Protein AF-A0A2W1B376-F1 (afdb_monomer)

pLDDT: mean 89.57, std 10.0, range [51.94, 97.62]

Mean predicted aligned error: 7.41 Å

Foldseek 3Di:
DDDPDPDPPVVLVVQCVVVVHPDSVVSVVVVVVVVVVVVVVVCVVVCVPVDDDDPPDDPVVVVVVVVD

Solvent-accessible surface area (backbone atoms only — not comparable to full-atom values): 4360 Å² total; per-residue (Å²): 130,95,74,95,67,96,66,65,64,68,60,40,49,50,46,10,64,77,67,70,39,94,38,60,67,54,24,54,52,52,53,52,52,52,52,53,48,54,57,57,56,55,52,57,67,73,47,65,90,71,68,86,74,67,91,81,67,60,76,66,59,70,58,56,67,74,76,109

Structure (mmCIF, N/CA/C/O backbone):
data_AF-A0A2W1B376-F1
#
_entry.id   AF-A0A2W1B376-F1
#
loop_
_atom_site.group_PDB
_atom_site.id
_atom_site.type_symbol
_atom_site.label_atom_id
_atom_site.label_alt_id
_atom_site.label_comp_id
_atom_site.label_asym_id
_atom_site.label_entity_id
_atom_site.label_seq_id
_atom_site.pdbx_PDB_ins_code
_atom_site.Cartn_x
_atom_site.Cartn_y
_atom_site.Cartn_z
_atom_site.occupancy
_atom_site.B_iso_or_equiv
_a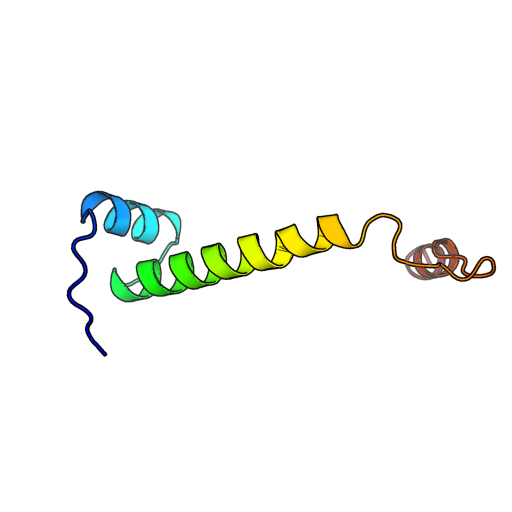tom_site.auth_seq_id
_atom_site.auth_comp_id
_atom_site.auth_asym_id
_atom_site.auth_atom_id
_atom_site.pdbx_PDB_model_num
ATOM 1 N N . MET A 1 1 ? -10.125 15.537 5.898 1.00 60.44 1 MET A N 1
ATOM 2 C CA . MET A 1 1 ? -11.543 15.958 5.856 1.00 60.44 1 MET A CA 1
ATOM 3 C C . MET A 1 1 ? -12.382 14.685 5.907 1.00 60.44 1 MET A C 1
ATOM 5 O O . MET A 1 1 ? -11.939 13.719 5.294 1.00 60.44 1 MET A O 1
ATOM 9 N N . PRO A 1 2 ? -13.477 14.598 6.680 1.00 64.94 2 PRO A N 1
ATOM 10 C CA . PRO A 1 2 ? -14.338 13.419 6.650 1.00 64.94 2 PRO A CA 1
ATOM 11 C C . PRO A 1 2 ? -15.081 13.380 5.312 1.00 64.94 2 PRO A C 1
ATOM 13 O O . PRO A 1 2 ? -15.877 14.266 5.013 1.00 64.94 2 PRO A O 1
ATOM 16 N N . THR A 1 3 ? -14.786 12.373 4.497 1.00 76.94 3 THR A N 1
ATOM 17 C CA . THR A 1 3 ? -15.507 12.113 3.250 1.00 76.94 3 THR A CA 1
ATOM 18 C C . THR A 1 3 ? -16.481 10.982 3.531 1.00 76.94 3 THR A C 1
ATOM 20 O O . THR A 1 3 ? -16.052 9.893 3.909 1.00 76.94 3 THR A O 1
ATOM 23 N N . ASN A 1 4 ? -17.780 11.238 3.389 1.00 76.00 4 ASN A N 1
ATOM 24 C CA . ASN A 1 4 ? -18.794 10.214 3.612 1.00 76.00 4 ASN A CA 1
ATOM 25 C C . ASN A 1 4 ? -18.852 9.285 2.389 1.00 76.00 4 ASN A C 1
ATOM 27 O O . ASN A 1 4 ? -19.602 9.525 1.447 1.00 76.00 4 ASN A O 1
ATOM 31 N N . LEU A 1 5 ? -17.977 8.283 2.370 1.00 80.94 5 LEU A N 1
ATOM 32 C CA . LEU A 1 5 ? -17.942 7.232 1.357 1.00 80.94 5 LEU A CA 1
ATOM 33 C C . LEU A 1 5 ? -18.723 6.026 1.874 1.00 80.94 5 LEU A C 1
ATOM 35 O O . LEU A 1 5 ? -18.476 5.554 2.981 1.00 80.94 5 LEU A O 1
ATOM 39 N N . ALA A 1 6 ? -19.640 5.511 1.056 1.00 86.06 6 ALA A N 1
ATOM 40 C CA . ALA A 1 6 ? -20.298 4.242 1.332 1.00 86.06 6 ALA A CA 1
ATOM 41 C C . ALA A 1 6 ? -19.294 3.103 1.099 1.00 86.06 6 ALA A C 1
ATOM 43 O O . ALA A 1 6 ? -19.028 2.720 -0.040 1.00 86.06 6 ALA A O 1
ATOM 44 N N . ILE A 1 7 ? -18.703 2.604 2.182 1.00 87.62 7 ILE A N 1
ATOM 45 C CA . ILE A 1 7 ? -17.757 1.484 2.194 1.00 87.62 7 ILE A CA 1
ATOM 46 C C . ILE A 1 7 ? -18.339 0.409 3.116 1.00 87.62 7 ILE A C 1
ATOM 48 O O . ILE A 1 7 ? -18.964 0.744 4.122 1.00 87.62 7 ILE A O 1
ATOM 52 N N . ASP A 1 8 ? -18.163 -0.870 2.771 1.00 93.31 8 ASP A N 1
ATOM 53 C CA . ASP A 1 8 ? -18.607 -1.966 3.639 1.00 93.31 8 ASP A CA 1
ATOM 54 C C . ASP A 1 8 ? -17.829 -1.928 4.960 1.00 93.31 8 ASP A C 1
ATOM 56 O O . ASP A 1 8 ? -16.610 -2.106 5.001 1.00 93.31 8 ASP A O 1
ATOM 60 N N . ASP A 1 9 ? -18.556 -1.703 6.048 1.00 92.69 9 ASP A N 1
ATOM 61 C CA . ASP A 1 9 ? -18.006 -1.618 7.394 1.00 92.69 9 ASP A CA 1
ATOM 62 C C . ASP A 1 9 ? -17.303 -2.913 7.824 1.00 92.69 9 ASP A C 1
ATOM 64 O O . ASP A 1 9 ? -16.329 -2.857 8.573 1.00 92.69 9 ASP A O 1
ATOM 68 N N . ARG A 1 10 ? -17.745 -4.073 7.318 1.00 95.44 10 ARG A N 1
ATOM 69 C CA . ARG A 1 10 ? -17.106 -5.368 7.600 1.00 95.44 10 ARG A CA 1
ATOM 70 C C . ARG A 1 10 ? -15.713 -5.445 6.991 1.00 95.44 10 ARG A C 1
ATOM 72 O O . ARG A 1 10 ? -14.799 -5.936 7.641 1.00 95.44 10 ARG A O 1
ATOM 79 N N . LEU A 1 11 ? -15.544 -4.901 5.785 1.00 95.12 11 LEU A N 1
ATOM 80 C CA . LEU A 1 11 ? -14.252 -4.853 5.103 1.00 95.12 11 LEU A CA 1
ATOM 81 C C . LEU A 1 11 ? -13.274 -3.919 5.826 1.00 95.12 11 LEU A C 1
ATOM 83 O O . LEU A 1 11 ? -12.086 -4.217 5.916 1.00 95.12 11 LEU A O 1
ATOM 87 N N . ILE A 1 12 ? -13.764 -2.794 6.355 1.00 94.88 12 ILE A N 1
ATOM 88 C CA . ILE A 1 12 ? -12.925 -1.868 7.126 1.00 94.88 12 ILE A CA 1
ATOM 89 C C . ILE A 1 12 ? -12.473 -2.514 8.437 1.00 94.88 12 ILE A C 1
ATOM 91 O O . ILE A 1 12 ? -11.315 -2.362 8.816 1.00 94.88 12 ILE A O 1
ATOM 95 N N . GLU A 1 13 ? -13.372 -3.212 9.131 1.00 96.25 13 GLU A N 1
ATOM 96 C CA . GLU A 1 13 ? -13.033 -3.916 10.371 1.00 96.25 13 GLU A CA 1
ATOM 97 C C . GLU A 1 13 ? -12.033 -5.047 10.117 1.00 96.25 13 GLU A C 1
ATOM 99 O O . GLU A 1 13 ? -11.030 -5.124 10.817 1.00 96.25 13 GLU A O 1
ATOM 104 N N . GLU A 1 14 ? -12.221 -5.840 9.061 1.00 96.38 14 GLU A N 1
ATOM 105 C CA . GLU A 1 14 ? -11.258 -6.869 8.658 1.00 96.38 14 GLU A CA 1
ATOM 106 C C . GLU A 1 14 ? -9.880 -6.266 8.342 1.00 96.38 14 GLU A C 1
ATOM 108 O O . GLU A 1 14 ? -8.863 -6.729 8.857 1.00 96.38 14 GLU A O 1
ATOM 113 N N . ALA A 1 15 ? -9.834 -5.183 7.560 1.00 95.81 15 ALA A N 1
ATOM 114 C CA . ALA A 1 15 ? -8.586 -4.484 7.256 1.00 95.81 15 ALA A CA 1
ATOM 115 C C . ALA A 1 15 ? -7.925 -3.895 8.513 1.00 95.81 15 ALA A C 1
ATOM 117 O O . ALA A 1 15 ? -6.701 -3.911 8.637 1.00 95.81 15 ALA A O 1
ATOM 118 N N . ARG A 1 16 ? -8.720 -3.383 9.459 1.00 97.06 16 ARG A N 1
ATOM 119 C CA . ARG A 1 16 ? -8.222 -2.852 10.730 1.00 97.06 16 ARG A CA 1
ATOM 120 C C . ARG A 1 16 ? -7.616 -3.956 11.590 1.00 97.06 16 ARG A C 1
ATOM 122 O O . ARG A 1 16 ? -6.520 -3.764 12.109 1.00 97.06 16 ARG A O 1
ATOM 129 N N . ASP A 1 17 ? -8.309 -5.080 11.723 1.00 97.00 17 ASP A N 1
ATOM 130 C CA . ASP A 1 17 ? -7.897 -6.183 12.585 1.00 97.00 17 ASP A CA 1
ATOM 131 C C . ASP A 1 17 ? -6.671 -6.913 12.007 1.00 97.00 17 ASP A C 1
ATOM 133 O O . ASP A 1 17 ? -5.707 -7.153 12.733 1.00 97.00 17 ASP A O 1
ATOM 137 N N . ILE A 1 18 ? -6.643 -7.178 10.693 1.00 97.12 18 ILE A N 1
ATOM 138 C CA . ILE A 1 18 ? -5.483 -7.777 10.006 1.00 97.12 18 ILE A CA 1
ATOM 139 C C . ILE A 1 18 ? -4.292 -6.810 9.978 1.00 97.12 18 ILE A C 1
ATOM 141 O O . ILE A 1 18 ? -3.153 -7.226 10.191 1.00 97.12 18 ILE A O 1
ATOM 145 N N . GLY A 1 19 ? -4.540 -5.521 9.729 1.00 92.94 19 GLY A N 1
ATOM 146 C CA . GLY A 1 19 ? -3.507 -4.482 9.689 1.00 92.94 19 GLY A CA 1
ATOM 147 C C . GLY A 1 19 ? -3.018 -4.022 11.067 1.00 92.94 19 GLY A C 1
ATOM 148 O O . GLY A 1 19 ? -2.067 -3.247 11.152 1.00 92.94 19 GLY A O 1
ATOM 149 N N . GLY A 1 20 ? -3.647 -4.477 12.159 1.00 96.06 20 GLY A N 1
ATOM 150 C CA . GLY A 1 20 ? -3.294 -4.080 13.525 1.00 96.06 20 GLY A CA 1
ATOM 151 C C . GLY A 1 20 ? -3.518 -2.591 13.817 1.00 96.06 20 GLY A C 1
ATOM 152 O O . GLY A 1 20 ? -2.829 -2.009 14.658 1.00 96.06 20 GLY A O 1
ATOM 153 N N . HIS A 1 21 ? -4.455 -1.953 13.116 1.00 96.81 21 HIS A N 1
ATOM 154 C CA . HIS A 1 21 ? -4.713 -0.521 13.234 1.00 96.81 21 HIS A CA 1
ATOM 155 C C . HIS A 1 21 ? -5.627 -0.210 14.421 1.00 96.81 21 HIS A C 1
ATOM 157 O O . HIS A 1 21 ? -6.549 -0.954 14.744 1.00 96.81 21 HIS A O 1
ATOM 163 N N . LYS A 1 22 ? -5.427 0.942 15.066 1.00 94.81 22 LYS A N 1
ATOM 164 C CA . LYS A 1 22 ? -6.229 1.323 16.240 1.00 94.81 22 LYS A CA 1
ATOM 165 C C . LYS A 1 22 ? -7.608 1.840 15.858 1.00 94.81 22 LYS A C 1
ATOM 167 O O . LYS A 1 22 ? -8.527 1.817 16.672 1.00 94.81 22 LYS A O 1
ATOM 172 N N . THR A 1 23 ? -7.756 2.362 14.641 1.00 95.69 23 THR A N 1
ATOM 173 C CA . THR A 1 23 ? -9.004 2.983 14.188 1.00 95.69 23 THR A CA 1
ATOM 174 C C . THR A 1 23 ? -9.350 2.587 12.758 1.00 95.69 23 THR A C 1
ATOM 176 O O . THR A 1 23 ? -8.467 2.400 11.923 1.00 95.69 23 THR A O 1
ATOM 179 N N . LYS A 1 24 ? -10.653 2.564 12.445 1.00 92.94 24 LYS A N 1
ATOM 180 C CA . LYS A 1 24 ? -11.171 2.407 11.075 1.00 92.94 24 LYS A CA 1
ATOM 181 C C . LYS A 1 24 ? -10.530 3.395 10.093 1.00 92.94 24 LYS A C 1
ATOM 183 O O . LYS A 1 24 ? -10.161 3.033 8.984 1.00 92.94 24 LYS A O 1
ATOM 188 N N . LYS A 1 25 ? -10.370 4.657 10.510 1.00 92.56 25 LYS A N 1
ATOM 189 C CA . LYS A 1 25 ? -9.781 5.718 9.679 1.00 92.56 25 LYS A CA 1
ATOM 190 C C . LYS A 1 25 ? -8.328 5.415 9.311 1.00 92.56 25 LYS A C 1
ATOM 192 O O . LYS A 1 25 ? -7.935 5.637 8.169 1.00 92.56 25 LYS A O 1
ATOM 197 N N . GLU A 1 26 ? -7.543 4.956 10.280 1.00 94.38 26 GLU A N 1
ATOM 198 C CA . GLU A 1 26 ? -6.144 4.576 10.072 1.00 94.38 26 GLU A CA 1
ATOM 199 C C . GLU A 1 26 ? -6.049 3.413 9.081 1.00 94.38 26 GLU A C 1
ATOM 201 O O . GLU A 1 26 ? -5.352 3.544 8.080 1.00 94.38 26 GLU A O 1
ATOM 206 N N . ALA A 1 27 ? -6.854 2.364 9.279 1.00 95.56 27 ALA A N 1
ATOM 207 C CA . ALA A 1 27 ? -6.924 1.227 8.364 1.00 95.56 27 ALA A CA 1
ATOM 208 C C . ALA A 1 27 ? -7.273 1.640 6.927 1.00 95.56 27 ALA A C 1
ATOM 210 O O . ALA A 1 27 ? -6.601 1.241 5.982 1.00 95.56 27 ALA A O 1
ATOM 211 N N . VAL A 1 28 ? -8.280 2.505 6.752 1.00 93.94 28 VAL A N 1
ATOM 212 C CA . VAL A 1 28 ? -8.662 3.013 5.424 1.00 93.94 28 VAL A CA 1
ATOM 213 C C . VAL A 1 28 ? -7.545 3.849 4.799 1.00 93.94 28 VAL A C 1
ATOM 215 O O . VAL A 1 28 ? -7.303 3.748 3.599 1.00 93.94 28 VAL A O 1
ATOM 218 N N . THR A 1 29 ? -6.855 4.671 5.592 1.00 94.81 29 THR A N 1
ATOM 219 C CA . THR A 1 29 ? -5.762 5.518 5.088 1.00 94.81 29 THR A CA 1
ATOM 220 C C . THR A 1 29 ? -4.614 4.655 4.577 1.00 94.81 29 THR A C 1
ATOM 222 O O . THR A 1 29 ? -4.201 4.811 3.429 1.00 94.81 29 THR A O 1
ATOM 225 N N . VAL A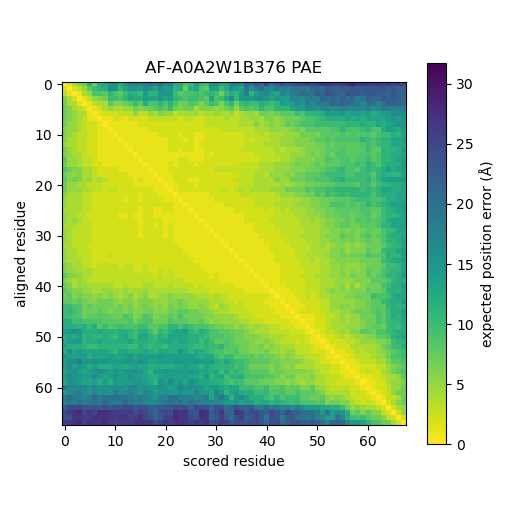 1 30 ? -4.167 3.696 5.389 1.00 96.38 30 VAL A N 1
ATOM 226 C CA . VAL A 1 30 ? -3.065 2.793 5.043 1.00 96.38 30 VAL A CA 1
ATOM 227 C C . VAL A 1 30 ? -3.431 1.924 3.840 1.00 96.38 30 VAL A C 1
ATOM 229 O O . VAL A 1 30 ? -2.662 1.848 2.886 1.00 96.38 30 VAL A O 1
ATOM 232 N N . ALA A 1 31 ? -4.641 1.359 3.807 1.00 95.19 31 ALA A N 1
ATOM 233 C CA . ALA A 1 31 ? -5.097 0.554 2.674 1.00 95.19 31 ALA A CA 1
ATOM 234 C C . ALA A 1 31 ? -5.077 1.334 1.345 1.00 95.19 31 ALA A C 1
ATOM 236 O O . ALA A 1 31 ? -4.700 0.792 0.303 1.00 95.19 31 ALA A O 1
ATOM 237 N N . LEU A 1 32 ? -5.459 2.617 1.361 1.00 95.50 32 LEU A N 1
ATOM 238 C CA . LEU A 1 32 ? -5.411 3.469 0.170 1.00 95.50 32 LEU A CA 1
ATOM 239 C C . LEU A 1 32 ? -3.974 3.802 -0.246 1.00 95.50 32 LEU A C 1
ATOM 241 O O . LEU A 1 32 ? -3.670 3.780 -1.442 1.00 95.50 32 LEU A O 1
ATOM 245 N N . GLU A 1 33 ? -3.090 4.086 0.710 1.00 97.19 33 GLU A N 1
ATOM 246 C CA . GLU A 1 33 ? -1.668 4.322 0.444 1.00 97.19 33 GLU A CA 1
ATOM 247 C C . GLU A 1 33 ? -1.012 3.094 -0.196 1.00 97.19 33 GLU A C 1
ATOM 249 O O . GLU A 1 33 ? -0.394 3.210 -1.259 1.00 97.19 33 GLU A O 1
ATOM 254 N N . GLU A 1 34 ? -1.225 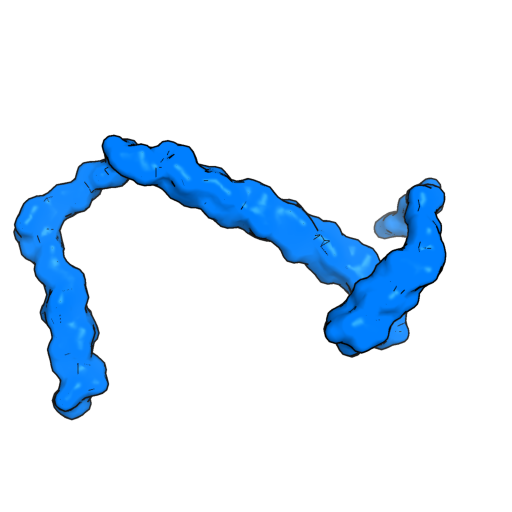1.910 0.379 1.00 96.75 34 GLU A N 1
ATOM 255 C CA . GLU A 1 34 ? -0.715 0.644 -0.149 1.00 96.75 34 GLU A CA 1
ATOM 256 C C . GLU A 1 34 ? -1.286 0.325 -1.531 1.00 96.75 34 GLU A C 1
ATOM 258 O O . GLU A 1 34 ? -0.550 -0.079 -2.436 1.00 96.75 34 GLU A O 1
ATOM 263 N N . TYR A 1 35 ? -2.586 0.550 -1.740 1.00 96.31 35 TYR A N 1
ATOM 264 C CA . TYR A 1 35 ? -3.224 0.348 -3.038 1.00 96.31 35 TYR A CA 1
ATOM 265 C C . TYR A 1 35 ? -2.586 1.223 -4.123 1.00 96.31 35 TYR A C 1
ATOM 267 O O . TYR A 1 35 ? -2.227 0.735 -5.203 1.00 96.31 35 TYR A O 1
ATOM 275 N N . VAL A 1 36 ? -2.397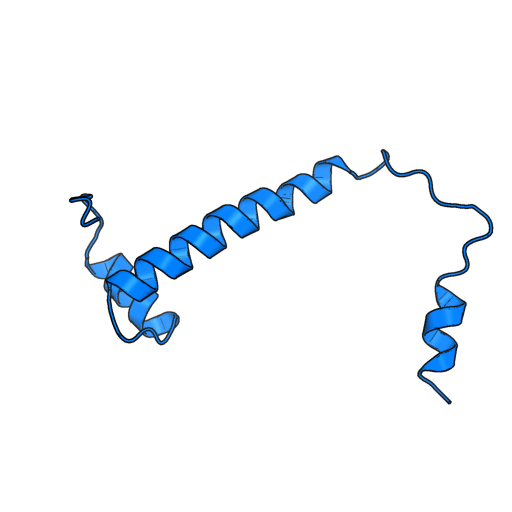 2.514 -3.835 1.00 97.06 36 VAL A N 1
ATOM 276 C CA . VAL A 1 36 ? -1.746 3.450 -4.758 1.00 97.06 36 VAL A CA 1
ATOM 277 C C . VAL A 1 36 ? -0.290 3.049 -4.987 1.00 97.06 36 VAL A C 1
ATOM 279 O O . VAL A 1 36 ? 0.164 3.024 -6.134 1.00 97.06 36 VAL A O 1
ATOM 282 N N . GLN A 1 37 ? 0.445 2.704 -3.930 1.00 97.62 37 GLN A N 1
ATOM 283 C CA . GLN A 1 37 ? 1.843 2.292 -4.026 1.00 97.62 37 GLN A CA 1
ATOM 284 C C . GLN A 1 37 ? 2.002 1.025 -4.867 1.00 97.62 37 GLN A C 1
ATOM 286 O O . GLN A 1 37 ? 2.846 1.000 -5.762 1.00 97.62 37 GLN A O 1
ATOM 291 N N . ARG A 1 38 ? 1.158 0.010 -4.657 1.00 97.06 38 ARG A N 1
ATOM 292 C CA . ARG A 1 38 ? 1.152 -1.224 -5.451 1.00 97.06 38 ARG A CA 1
ATOM 293 C C . ARG A 1 38 ? 0.943 -0.926 -6.932 1.00 97.06 38 ARG A C 1
ATOM 295 O O . ARG A 1 38 ? 1.645 -1.479 -7.773 1.00 97.06 38 ARG A O 1
ATOM 302 N N . ARG A 1 39 ? 0.026 -0.014 -7.275 1.00 96.38 39 ARG A N 1
ATOM 303 C CA . ARG A 1 39 ? -0.178 0.389 -8.677 1.00 96.38 39 ARG A CA 1
ATOM 304 C C . ARG A 1 39 ? 1.005 1.155 -9.255 1.00 96.38 39 ARG A C 1
ATOM 306 O O . ARG A 1 39 ? 1.366 0.908 -10.401 1.00 96.38 39 ARG A O 1
ATOM 313 N N . LYS A 1 40 ? 1.645 2.028 -8.474 1.00 95.88 40 LYS A N 1
ATOM 314 C CA . LYS A 1 40 ? 2.886 2.699 -8.894 1.00 95.88 40 LYS A CA 1
ATOM 315 C C . LYS A 1 40 ? 4.016 1.697 -9.126 1.00 95.88 40 LYS A C 1
ATOM 317 O O . LYS A 1 40 ? 4.728 1.814 -10.113 1.00 95.88 40 LYS A O 1
ATOM 322 N N . GLN A 1 41 ? 4.153 0.687 -8.268 1.00 95.81 41 GLN A N 1
ATOM 323 C CA . GLN A 1 41 ? 5.163 -0.362 -8.428 1.00 95.81 41 GLN A CA 1
ATOM 324 C C . GLN A 1 41 ? 4.961 -1.178 -9.708 1.00 95.81 41 GLN A C 1
ATOM 326 O O . GLN A 1 41 ? 5.942 -1.522 -10.360 1.00 95.81 41 GLN A O 1
ATOM 331 N N . LEU A 1 42 ? 3.716 -1.432 -10.122 1.00 95.62 42 LEU A N 1
ATOM 332 C CA . LEU A 1 42 ? 3.445 -2.116 -11.392 1.00 95.62 42 LEU A CA 1
ATOM 333 C C . LEU A 1 42 ? 3.998 -1.361 -12.612 1.00 95.62 42 LEU A C 1
ATOM 335 O O . LEU A 1 42 ? 4.295 -1.998 -13.618 1.00 95.62 42 LEU A O 1
ATOM 339 N N . ALA A 1 43 ? 4.213 -0.043 -12.524 1.00 92.75 43 ALA A N 1
ATOM 340 C CA . ALA A 1 43 ? 4.835 0.725 -13.603 1.00 92.75 43 ALA A CA 1
ATOM 341 C C . ALA A 1 43 ? 6.282 0.286 -13.898 1.00 92.75 43 ALA A C 1
ATOM 343 O O . ALA A 1 43 ? 6.752 0.473 -15.017 1.00 92.75 43 ALA A O 1
ATOM 344 N N . VAL A 1 44 ? 6.968 -0.362 -12.945 1.00 93.06 44 VAL A N 1
ATOM 345 C CA . VAL A 1 44 ? 8.308 -0.938 -13.157 1.00 93.06 44 VAL A CA 1
ATOM 346 C C . VAL A 1 44 ? 8.297 -1.983 -14.274 1.00 93.06 44 VAL A C 1
ATOM 348 O O . VAL A 1 44 ? 9.284 -2.113 -14.992 1.00 93.06 44 VAL A O 1
ATOM 351 N N . LEU A 1 45 ? 7.178 -2.686 -14.484 1.00 92.75 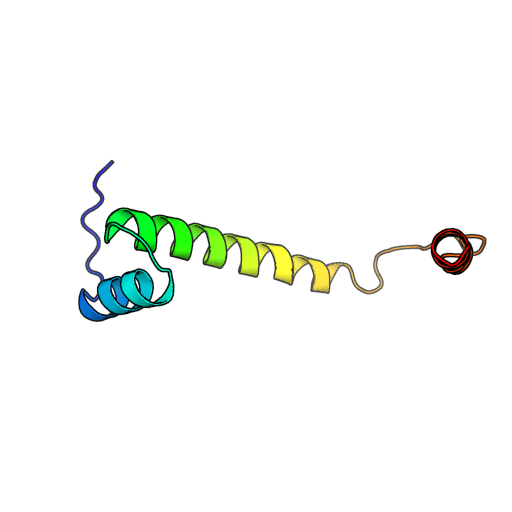45 LEU A N 1
ATOM 352 C CA . LEU A 1 45 ? 7.052 -3.643 -15.587 1.00 92.75 45 LEU A CA 1
ATOM 353 C C . LEU A 1 45 ? 7.219 -2.971 -16.956 1.00 92.75 45 LEU A C 1
ATOM 355 O O . LEU A 1 45 ? 7.764 -3.580 -17.868 1.00 92.75 45 LEU A O 1
ATOM 359 N N . GLY A 1 46 ? 6.816 -1.704 -17.083 1.00 91.62 46 GLY A N 1
ATOM 360 C CA . GLY A 1 46 ? 7.002 -0.922 -18.305 1.00 91.62 46 GLY A CA 1
ATOM 361 C C . GLY A 1 46 ? 8.452 -0.514 -18.578 1.00 91.62 46 GLY A C 1
ATOM 362 O O . GLY A 1 46 ? 8.745 -0.071 -19.681 1.00 91.62 46 GLY A O 1
ATOM 363 N N . LEU A 1 47 ? 9.359 -0.666 -17.605 1.00 90.69 47 LEU A N 1
ATOM 364 C CA . LEU A 1 47 ? 10.786 -0.368 -17.768 1.00 90.69 47 LEU A CA 1
ATOM 365 C C . LEU A 1 47 ? 11.587 -1.565 -18.310 1.00 90.69 47 LEU A C 1
ATOM 367 O O . 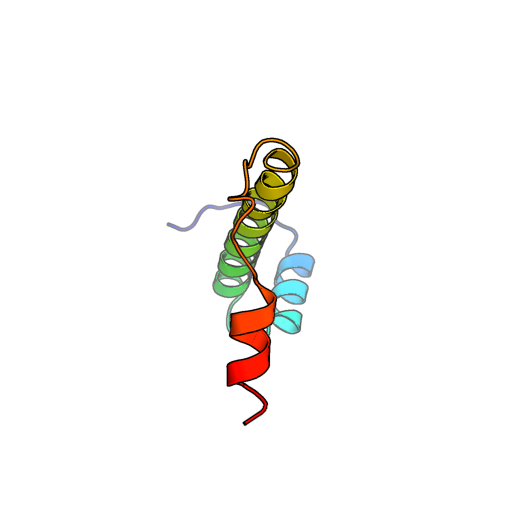LEU A 1 47 ? 12.772 -1.435 -18.627 1.00 90.69 47 LEU A O 1
ATOM 371 N N . PHE A 1 48 ? 10.978 -2.752 -18.402 1.00 89.19 48 PHE A N 1
ATOM 372 C CA . PHE A 1 48 ? 11.661 -3.917 -18.960 1.00 89.19 48 PHE A CA 1
ATOM 373 C C . PHE A 1 48 ? 12.020 -3.675 -20.427 1.00 89.19 48 PHE A C 1
ATOM 375 O O . PHE A 1 48 ? 11.169 -3.334 -21.243 1.00 89.19 48 PHE A O 1
ATOM 382 N N . GLY A 1 49 ? 13.297 -3.865 -20.760 1.00 88.38 49 GLY A N 1
ATOM 383 C CA . GLY A 1 49 ? 13.814 -3.657 -22.114 1.00 88.38 49 GLY A CA 1
ATOM 384 C C . GLY A 1 49 ? 14.025 -2.192 -22.509 1.00 88.38 49 GLY A C 1
ATOM 385 O O . GLY A 1 49 ? 14.549 -1.952 -23.590 1.00 88.38 49 GLY A O 1
ATOM 386 N N . THR A 1 50 ? 13.676 -1.221 -21.655 1.00 92.88 50 THR A N 1
ATOM 387 C CA . THR A 1 50 ? 13.930 0.210 -21.914 1.00 92.88 50 THR A CA 1
ATOM 388 C C . THR A 1 50 ? 15.201 0.720 -21.241 1.00 92.88 50 THR A C 1
ATOM 390 O O . THR A 1 50 ? 15.641 1.831 -21.519 1.00 92.88 50 THR A O 1
ATOM 393 N N . ILE A 1 51 ? 15.759 -0.046 -20.301 1.00 89.69 51 ILE A N 1
ATOM 394 C CA . ILE A 1 51 ? 16.957 0.334 -19.553 1.00 89.69 51 ILE A CA 1
ATOM 395 C C . ILE A 1 51 ? 18.185 -0.228 -20.270 1.00 89.69 51 ILE A C 1
ATOM 397 O O . ILE A 1 51 ? 18.360 -1.445 -20.354 1.00 89.69 51 ILE A O 1
ATOM 401 N N . GLU A 1 52 ? 19.055 0.663 -20.739 1.00 90.12 52 GLU A N 1
ATOM 402 C CA . GLU A 1 52 ? 20.396 0.304 -21.195 1.00 90.12 52 GLU A CA 1
ATOM 403 C C . GLU A 1 52 ? 21.328 0.168 -19.989 1.00 90.12 52 GLU A C 1
ATOM 405 O O . GLU A 1 52 ? 21.515 1.103 -19.207 1.00 90.12 52 GLU A O 1
ATOM 410 N N . TYR A 1 53 ? 21.907 -1.018 -19.822 1.00 87.56 53 TYR A N 1
ATOM 411 C CA . TYR A 1 53 ? 22.875 -1.288 -18.765 1.00 87.56 53 TYR A CA 1
ATOM 412 C C . TYR A 1 53 ? 24.294 -1.084 -19.290 1.00 87.56 53 TYR A C 1
ATOM 414 O O . TYR A 1 53 ? 24.608 -1.504 -20.403 1.00 87.56 53 TYR A O 1
ATOM 422 N N . ASP A 1 54 ? 25.168 -0.496 -18.470 1.00 91.62 54 ASP A N 1
ATOM 423 C CA . ASP A 1 54 ? 26.592 -0.396 -18.793 1.00 91.62 54 ASP A CA 1
ATOM 424 C C . ASP A 1 54 ? 27.193 -1.813 -18.927 1.00 91.62 54 ASP A C 1
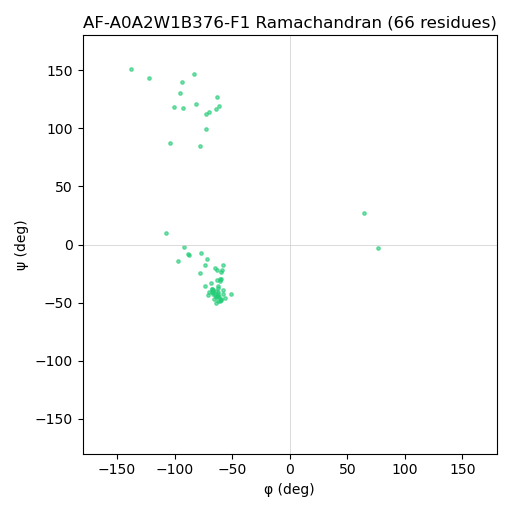ATOM 426 O O . ASP A 1 54 ? 27.190 -2.568 -17.9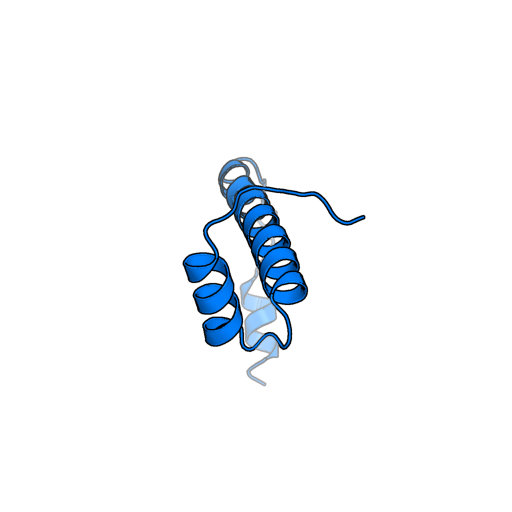47 1.00 91.62 54 ASP A O 1
ATOM 430 N N . PRO A 1 55 ? 27.743 -2.189 -20.099 1.00 89.50 55 PRO A N 1
ATOM 431 C CA . PRO A 1 55 ? 28.337 -3.507 -20.320 1.00 89.50 55 PRO A CA 1
ATOM 432 C C . PRO A 1 55 ? 29.499 -3.840 -19.376 1.00 89.50 55 PRO A C 1
ATOM 434 O O . PRO A 1 55 ? 29.829 -5.011 -19.189 1.00 89.50 55 PRO A O 1
ATOM 437 N N . LYS A 1 56 ? 30.146 -2.825 -18.794 1.00 93.62 56 LYS A N 1
ATOM 438 C CA . LYS A 1 56 ? 31.256 -2.987 -17.847 1.00 93.62 56 LYS A CA 1
ATOM 439 C C . LYS A 1 56 ? 30.781 -3.129 -16.400 1.00 93.62 56 LYS A C 1
ATOM 441 O O . LYS A 1 56 ? 31.595 -3.425 -15.526 1.00 93.62 56 LYS A O 1
ATOM 446 N N . TYR A 1 57 ? 29.492 -2.933 -16.120 1.00 89.94 57 TYR A N 1
ATOM 447 C CA . TYR A 1 57 ? 28.966 -2.998 -14.763 1.00 89.94 57 TYR A CA 1
ATOM 448 C C . TYR A 1 57 ? 28.911 -4.441 -14.239 1.00 89.94 57 TYR A C 1
ATOM 450 O O . TYR A 1 57 ? 28.106 -5.266 -14.672 1.00 89.94 57 TYR A O 1
ATOM 458 N N . ASN A 1 58 ? 29.745 -4.745 -13.242 1.00 88.88 58 ASN A N 1
ATOM 459 C CA . ASN A 1 58 ? 29.802 -6.054 -12.597 1.00 88.88 58 ASN A CA 1
ATOM 460 C C . ASN A 1 58 ? 29.121 -6.045 -11.221 1.00 88.88 58 ASN A C 1
ATOM 462 O O . ASN A 1 58 ? 29.763 -5.911 -10.177 1.00 88.88 58 ASN A O 1
ATOM 466 N N . TYR A 1 59 ? 27.810 -6.285 -11.195 1.00 85.25 59 TYR A N 1
ATOM 467 C CA . TYR A 1 59 ? 27.026 -6.329 -9.952 1.00 85.25 59 TYR A CA 1
ATOM 468 C C . TYR A 1 59 ? 27.524 -7.370 -8.918 1.00 85.25 59 TYR A C 1
ATOM 470 O O . TYR A 1 59 ? 27.201 -7.278 -7.731 1.00 85.25 59 TYR A O 1
ATOM 478 N N . LYS A 1 60 ? 28.343 -8.359 -9.322 1.00 89.38 60 LYS A N 1
ATOM 479 C CA . LYS A 1 60 ? 28.911 -9.372 -8.412 1.00 89.38 60 LYS A CA 1
ATOM 480 C C . LYS A 1 60 ? 30.025 -8.824 -7.515 1.00 89.38 60 LYS A C 1
ATOM 482 O O . LYS A 1 60 ? 30.352 -9.462 -6.514 1.00 89.38 60 LYS A O 1
ATOM 487 N N . GLU A 1 61 ? 30.619 -7.675 -7.832 1.00 90.00 61 GLU A N 1
ATOM 488 C CA . GLU A 1 61 ? 31.636 -7.035 -6.981 1.00 90.00 61 GLU A CA 1
ATOM 489 C C . GLU A 1 61 ? 31.039 -6.551 -5.655 1.00 90.00 61 GLU A C 1
ATOM 491 O O . GLU A 1 61 ? 31.605 -6.802 -4.590 1.00 90.00 61 GLU A O 1
ATOM 496 N N . ALA A 1 62 ? 29.833 -5.976 -5.697 1.00 83.12 62 ALA A N 1
ATOM 497 C CA . ALA A 1 62 ? 29.104 -5.553 -4.502 1.00 83.12 62 ALA A CA 1
ATOM 498 C C . ALA A 1 62 ? 28.733 -6.732 -3.580 1.00 83.12 62 ALA A C 1
ATOM 500 O O . ALA A 1 62 ? 28.690 -6.579 -2.360 1.00 83.12 62 ALA A O 1
ATOM 501 N N . ARG A 1 63 ? 28.504 -7.928 -4.145 1.00 82.94 63 ARG A N 1
ATOM 502 C CA . ARG A 1 63 ? 28.160 -9.136 -3.375 1.00 82.94 63 ARG A CA 1
ATOM 503 C C . ARG A 1 63 ? 29.357 -9.711 -2.615 1.00 82.94 63 ARG A C 1
ATOM 505 O O . ARG A 1 63 ? 29.187 -10.190 -1.500 1.00 82.94 63 ARG A O 1
ATOM 512 N N . ARG A 1 64 ? 30.557 -9.637 -3.201 1.00 86.19 64 ARG A N 1
ATOM 513 C CA . ARG A 1 64 ? 31.793 -10.169 -2.602 1.00 86.19 64 ARG A CA 1
ATOM 514 C C . ARG A 1 64 ? 32.238 -9.382 -1.367 1.00 86.19 64 ARG A C 1
ATOM 516 O O . ARG A 1 64 ? 32.713 -9.987 -0.417 1.00 86.19 64 ARG A O 1
ATOM 523 N N . ARG A 1 65 ? 31.997 -8.065 -1.324 1.00 70.25 65 ARG A N 1
ATOM 524 C CA . ARG A 1 65 ? 32.326 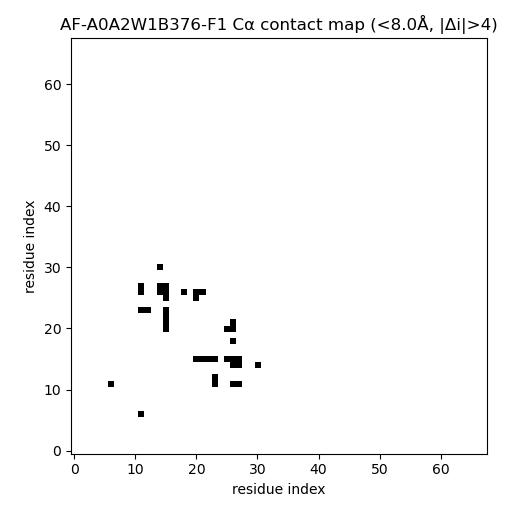-7.213 -0.161 1.00 70.25 65 ARG A CA 1
ATOM 525 C C . ARG A 1 65 ? 31.543 -7.530 1.118 1.00 70.25 65 ARG A C 1
ATOM 527 O O . ARG A 1 65 ? 31.987 -7.132 2.182 1.00 70.25 65 ARG A O 1
ATOM 534 N N . LYS A 1 66 ? 30.392 -8.207 1.034 1.00 61.72 66 LYS A N 1
ATOM 535 C CA . LYS A 1 66 ? 29.588 -8.596 2.211 1.00 61.72 66 LYS A CA 1
ATOM 536 C C . LYS A 1 66 ? 29.926 -9.989 2.762 1.00 61.72 66 LYS A C 1
ATOM 538 O O . LYS A 1 66 ? 29.299 -10.407 3.725 1.00 61.72 66 LYS A O 1
ATOM 543 N N . GLN A 1 67 ? 30.847 -10.717 2.128 1.00 60.75 67 GLN A N 1
ATOM 544 C CA . GLN A 1 67 ? 31.253 -12.071 2.531 1.00 60.75 67 GLN A CA 1
ATOM 545 C C . GLN A 1 67 ? 32.654 -12.117 3.170 1.00 60.75 67 GLN A C 1
ATOM 547 O O . GLN A 1 67 ? 33.184 -13.210 3.351 1.00 60.75 67 GLN A O 1
ATOM 552 N N . ALA A 1 68 ? 33.245 -10.957 3.477 1.00 51.94 68 ALA A N 1
ATOM 553 C CA . ALA A 1 68 ? 34.542 -10.813 4.137 1.00 51.94 68 ALA A CA 1
ATOM 554 C C . ALA A 1 68 ? 34.368 -10.258 5.553 1.00 51.94 68 ALA A C 1
ATOM 556 O O . ALA A 1 68 ? 33.472 -9.397 5.721 1.00 51.94 68 ALA A O 1
#

Nearest PDB structures (foldseek):
  7vp2-assembly1_B  TM=6.351E-01  e=3.211E+00  Arabidopsis thaliana
  7vp4-assembly1_B  TM=6.557E-01  e=4.631E+00  Arabidopsis thaliana
  5zkt-assembly1_A  TM=6.010E-01  e=6.679E+00  Oryza sativa Japonica Group
  7vp2-assembly1_A  TM=5.930E-01  e=7.733E+00  Arabidopsis thaliana
  7vp5-assembly1_B  TM=6.435E-01  e=8.953E+00  Arabidopsis thaliana

Sequence (68 aa):
MPTNLAIDDRLIEEARDIGGHKTKKEAVTVALEEYVQRRKQLAVLGLFGTIEYDPKYNYKEARRRKQA

Radius of gyration: 20.75 Å; Cα contacts (8 Å, |Δi|>4): 19; chains: 1; bounding box: 55×28×38 Å

Secondary structure (DSSP, 8-state):
--------HHHHHHHHHHHT-SSHHHHHHHHHHHHHHHHHHHGGGGGTTTPPPPTT--THHHHHTT--